Protein AF-A0A4U2XZI3-F1 (afdb_monomer_lite)

Secondary structure (DSSP, 8-state):
-HHHHHHHHEEE-SSPPPPHHHHHHHHHHHHHHTT-PPPPHHHHHHHHHHTT--TTTTTTT--EEE------

Structure (mmCIF, N/CA/C/O backbone):
data_AF-A0A4U2XZI3-F1
#
_entry.id   AF-A0A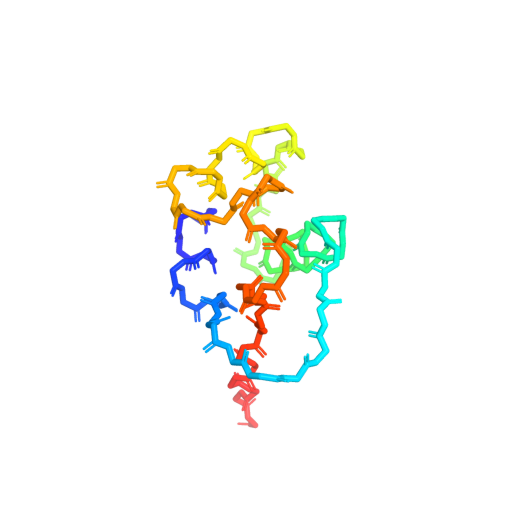4U2XZI3-F1
#
loop_
_atom_site.group_PDB
_atom_site.id
_atom_site.type_symbol
_atom_site.label_atom_id
_atom_site.label_alt_id
_atom_site.label_comp_id
_atom_site.label_asym_id
_atom_site.label_entity_id
_atom_site.label_seq_id
_atom_site.pdbx_PDB_ins_code
_atom_site.Cartn_x
_atom_site.Cartn_y
_atom_site.Cartn_z
_atom_site.occupancy
_atom_site.B_iso_or_equiv
_atom_site.auth_seq_id
_atom_site.auth_comp_id
_atom_site.auth_asym_id
_atom_site.auth_atom_id
_atom_site.pdbx_PDB_model_num
ATOM 1 N N . MET A 1 1 ? 1.725 -4.933 10.494 1.00 77.94 1 MET A N 1
ATOM 2 C CA . MET A 1 1 ? 0.675 -4.377 9.611 1.00 77.94 1 MET A CA 1
ATOM 3 C C . MET A 1 1 ? 1.178 -3.948 8.242 1.00 77.94 1 MET A C 1
ATOM 5 O O . MET A 1 1 ? 0.734 -4.528 7.263 1.00 77.94 1 MET A O 1
ATOM 9 N N . VAL A 1 2 ? 2.115 -2.998 8.117 1.00 79.56 2 VAL A N 1
ATOM 10 C CA . VAL A 1 2 ? 2.565 -2.560 6.777 1.00 79.56 2 VAL A CA 1
ATOM 11 C C . VAL A 1 2 ? 3.232 -3.669 5.958 1.00 79.56 2 VAL A C 1
ATOM 13 O O . VAL A 1 2 ? 2.951 -3.807 4.774 1.00 79.56 2 VAL A O 1
ATOM 16 N N . ASP A 1 3 ? 4.067 -4.499 6.591 1.00 82.25 3 ASP A N 1
ATOM 17 C CA . ASP A 1 3 ? 4.704 -5.646 5.937 1.00 82.25 3 ASP A CA 1
ATOM 18 C C . ASP A 1 3 ? 3.669 -6.693 5.493 1.00 82.25 3 ASP A C 1
ATOM 20 O O . ASP A 1 3 ? 3.805 -7.269 4.418 1.00 82.25 3 ASP A O 1
ATOM 24 N N . GLU A 1 4 ? 2.618 -6.907 6.290 1.00 82.44 4 GLU A N 1
ATOM 25 C CA . GLU A 1 4 ? 1.523 -7.834 5.976 1.00 82.44 4 GLU A CA 1
ATOM 26 C C . GLU A 1 4 ? 0.689 -7.326 4.801 1.00 82.44 4 GLU A C 1
ATOM 28 O O . GLU A 1 4 ? 0.441 -8.061 3.850 1.00 82.44 4 GLU A O 1
ATOM 33 N N . PHE A 1 5 ? 0.339 -6.040 4.818 1.00 83.12 5 PHE A N 1
ATOM 34 C CA . PHE A 1 5 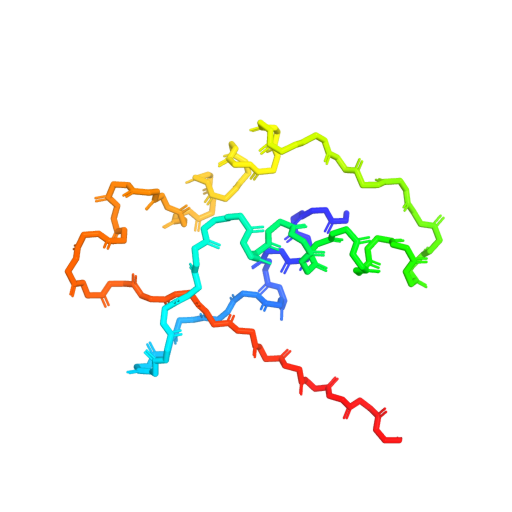? -0.342 -5.389 3.710 1.00 83.12 5 PHE A CA 1
ATOM 35 C C . PHE A 1 5 ? 0.476 -5.491 2.417 1.00 83.12 5 PHE A C 1
ATOM 37 O O . PHE A 1 5 ? -0.050 -5.881 1.379 1.00 83.12 5 PHE A O 1
ATOM 44 N N . ILE A 1 6 ? 1.778 -5.197 2.473 1.00 79.81 6 ILE A N 1
ATOM 45 C CA . ILE A 1 6 ? 2.644 -5.264 1.292 1.00 79.81 6 ILE A CA 1
ATOM 46 C C . ILE A 1 6 ? 2.795 -6.707 0.787 1.00 79.81 6 ILE A C 1
ATOM 48 O O . ILE A 1 6 ? 2.786 -6.922 -0.417 1.00 79.81 6 ILE A O 1
ATOM 52 N N . ARG A 1 7 ? 2.908 -7.707 1.666 1.00 78.81 7 ARG A N 1
ATOM 53 C CA . ARG A 1 7 ? 3.062 -9.111 1.245 1.00 78.81 7 ARG A CA 1
ATOM 54 C C . ARG A 1 7 ? 1.770 -9.733 0.718 1.00 78.81 7 ARG A C 1
ATOM 56 O O . ARG A 1 7 ? 1.818 -10.457 -0.268 1.00 78.81 7 ARG A O 1
ATOM 63 N N . ASN A 1 8 ? 0.645 -9.473 1.379 1.00 79.50 8 ASN A N 1
ATOM 64 C CA . ASN A 1 8 ? -0.607 -10.189 1.124 1.00 79.50 8 ASN A CA 1
ATOM 65 C C . ASN A 1 8 ? -1.545 -9.438 0.185 1.00 79.50 8 ASN A C 1
ATOM 67 O O . ASN A 1 8 ? -2.388 -10.056 -0.458 1.00 79.50 8 ASN A O 1
ATOM 71 N N . LYS A 1 9 ? -1.446 -8.106 0.138 1.00 72.12 9 LYS A N 1
ATOM 72 C CA . LYS A 1 9 ? -2.362 -7.269 -0.642 1.00 72.12 9 LYS A CA 1
ATOM 73 C C . LYS A 1 9 ? -1.705 -6.655 -1.865 1.00 72.12 9 LYS A C 1
ATOM 75 O O . LYS A 1 9 ? -2.443 -6.162 -2.702 1.00 72.12 9 LYS A O 1
ATOM 80 N N . ILE A 1 10 ? -0.376 -6.694 -2.008 1.00 72.62 10 ILE A N 1
ATOM 81 C CA . ILE A 1 10 ? 0.305 -6.217 -3.216 1.00 72.62 10 ILE A CA 1
ATOM 82 C C . ILE A 1 10 ? 0.774 -7.404 -4.066 1.00 72.62 10 ILE A C 1
ATOM 84 O O . ILE A 1 10 ? 1.718 -8.106 -3.716 1.00 72.62 10 ILE A O 1
ATOM 88 N N . VAL A 1 11 ? 0.143 -7.590 -5.222 1.00 68.25 11 VAL A N 1
ATOM 89 C CA . VAL A 1 11 ? 0.468 -8.615 -6.225 1.00 68.25 11 VAL A CA 1
ATOM 90 C C . VAL A 1 11 ? 1.102 -7.953 -7.450 1.00 68.25 11 VAL A C 1
ATOM 92 O O . VAL A 1 11 ? 0.883 -6.772 -7.695 1.00 68.25 11 VAL A O 1
ATOM 95 N N . LYS A 1 12 ? 1.905 -8.681 -8.232 1.00 64.69 12 LYS A N 1
ATOM 96 C CA . LYS A 1 12 ? 2.400 -8.242 -9.550 1.00 64.69 12 LYS A CA 1
ATOM 97 C C . LYS A 1 12 ? 1.567 -8.930 -10.646 1.00 64.69 12 LYS A C 1
ATOM 99 O O . LYS A 1 12 ? 1.502 -10.148 -10.684 1.00 64.69 12 LYS A O 1
ATOM 104 N N . SER A 1 13 ? 0.910 -8.166 -11.511 1.00 56.91 13 SER A N 1
ATOM 105 C CA . SER A 1 13 ? -0.039 -8.595 -12.562 1.00 56.91 13 SER A CA 1
ATOM 106 C C . SER A 1 13 ? 0.168 -7.735 -13.843 1.00 56.91 13 SER A C 1
ATOM 108 O O . SER A 1 13 ? 1.073 -6.894 -13.862 1.00 56.91 13 SER A O 1
ATOM 110 N N . PRO A 1 14 ? -0.585 -7.894 -14.947 1.00 48.44 14 PRO A N 1
ATOM 111 C CA . PRO A 1 14 ? -0.430 -7.064 -16.157 1.00 48.44 14 PRO A CA 1
ATOM 112 C C . PRO A 1 14 ? -1.520 -5.991 -16.444 1.00 48.44 14 PRO A C 1
ATOM 114 O O . PRO A 1 14 ? -1.474 -5.367 -17.501 1.00 48.44 14 PRO A O 1
ATOM 117 N N . GLY A 1 15 ? -2.457 -5.696 -15.533 1.00 53.75 15 GLY A N 1
ATOM 118 C CA . GLY A 1 15 ? -3.449 -4.600 -15.660 1.00 53.75 15 GLY A CA 1
ATOM 119 C C . GLY A 1 15 ? -3.017 -3.159 -15.262 1.00 53.75 15 GLY A C 1
ATOM 120 O O . GLY A 1 15 ? -1.919 -2.695 -15.582 1.00 53.75 15 GLY A O 1
ATOM 121 N N . ALA A 1 16 ? -3.933 -2.437 -14.591 1.00 52.53 16 ALA A N 1
ATOM 122 C CA . ALA A 1 16 ? -3.817 -1.019 -14.219 1.00 52.53 16 ALA A CA 1
ATOM 123 C C . ALA A 1 16 ? -2.762 -0.749 -13.129 1.00 52.53 16 ALA A C 1
ATOM 125 O O . ALA A 1 16 ? -2.736 -1.398 -12.085 1.00 52.53 16 ALA A O 1
ATOM 126 N N . VAL A 1 17 ? -1.907 0.246 -13.378 1.00 63.12 17 VAL A N 1
ATOM 127 C CA . VAL A 1 17 ? -0.829 0.665 -12.474 1.00 63.12 17 VAL A CA 1
ATOM 128 C C . VAL A 1 17 ? -1.376 1.637 -11.445 1.00 63.12 17 VAL A C 1
ATOM 130 O O . VAL A 1 17 ? -1.876 2.695 -11.815 1.00 63.12 17 VAL A O 1
ATOM 133 N N . LEU A 1 18 ? -1.234 1.305 -10.163 1.00 68.81 18 LEU A N 1
ATOM 134 C CA . LEU A 1 18 ? -1.548 2.236 -9.086 1.00 68.81 18 LEU A CA 1
ATOM 135 C C . LEU A 1 18 ? -0.314 3.037 -8.696 1.00 68.81 18 LEU A C 1
ATOM 137 O O . LEU A 1 18 ? 0.781 2.502 -8.496 1.00 68.81 18 LEU A O 1
ATOM 141 N N . SER A 1 19 ? -0.515 4.334 -8.534 1.00 73.12 19 SER A N 1
ATOM 142 C CA . SER A 1 19 ? 0.496 5.235 -8.004 1.00 73.12 19 SER A CA 1
ATOM 143 C C . SER A 1 19 ? 0.763 4.913 -6.536 1.00 73.12 19 SER A C 1
ATOM 145 O O . SER A 1 19 ? -0.149 4.556 -5.794 1.00 73.12 19 SER A O 1
ATOM 147 N N . GLN A 1 20 ? 1.985 5.154 -6.056 1.00 74.06 20 GLN A N 1
ATOM 148 C CA . GLN A 1 20 ? 2.335 4.978 -4.637 1.00 74.06 20 GLN A CA 1
ATOM 149 C C . GLN A 1 20 ? 1.354 5.691 -3.683 1.00 74.06 20 GLN A C 1
ATOM 151 O O . GLN A 1 20 ? 1.114 5.227 -2.570 1.00 74.06 20 GLN A O 1
ATOM 156 N N . ASN A 1 21 ? 0.768 6.812 -4.117 1.00 79.50 21 ASN A N 1
ATOM 157 C CA . ASN A 1 21 ? -0.250 7.521 -3.349 1.00 79.50 21 ASN A CA 1
ATOM 158 C C . ASN A 1 21 ? -1.546 6.708 -3.199 1.00 79.50 21 ASN A C 1
ATOM 160 O O . ASN A 1 21 ? -2.070 6.605 -2.099 1.00 79.50 21 ASN A O 1
ATOM 164 N N . GLU A 1 22 ? -2.024 6.080 -4.272 1.00 79.31 22 GLU A N 1
ATOM 165 C CA . GLU A 1 22 ? -3.228 5.242 -4.253 1.00 79.31 22 GLU A CA 1
ATOM 166 C C . GLU A 1 22 ? -3.025 3.989 -3.397 1.00 79.31 22 GLU A C 1
ATOM 168 O O . GLU A 1 22 ? -3.899 3.608 -2.619 1.00 79.31 22 GLU A O 1
ATOM 173 N N . VAL A 1 23 ? -1.837 3.383 -3.485 1.00 80.69 23 VAL A N 1
ATOM 174 C CA . VAL A 1 23 ? -1.433 2.257 -2.632 1.00 80.69 23 VAL A CA 1
ATOM 175 C C . VAL A 1 23 ? -1.462 2.676 -1.152 1.00 80.69 23 VAL A C 1
ATOM 177 O O . VAL A 1 23 ? -1.965 1.935 -0.309 1.00 80.69 23 VAL A O 1
ATOM 180 N N . TYR A 1 24 ? -0.979 3.881 -0.831 1.00 85.62 24 TYR A N 1
ATOM 181 C CA . TYR A 1 24 ? -0.984 4.402 0.537 1.00 85.62 24 TYR A CA 1
ATOM 182 C C . TYR A 1 24 ? -2.395 4.713 1.059 1.00 85.62 24 TYR A C 1
ATOM 184 O O . TYR A 1 24 ? -2.703 4.406 2.209 1.00 85.62 24 TYR A O 1
ATOM 192 N N . GLU A 1 25 ? -3.282 5.266 0.230 1.00 86.00 25 GLU A N 1
ATOM 193 C CA . GLU A 1 25 ? -4.690 5.456 0.605 1.00 86.00 25 GLU A CA 1
ATOM 194 C C . GLU A 1 25 ? -5.371 4.120 0.938 1.00 86.00 25 GLU A C 1
ATOM 196 O O . GLU A 1 25 ? -6.093 4.023 1.932 1.00 86.00 25 GLU A O 1
ATOM 201 N N . LYS A 1 26 ? -5.090 3.065 0.164 1.00 83.56 26 LYS A N 1
ATOM 202 C CA . LYS A 1 26 ? -5.585 1.709 0.450 1.00 83.56 26 LYS A CA 1
ATOM 203 C C . LYS A 1 26 ? -5.006 1.139 1.744 1.00 83.56 26 LYS A C 1
ATOM 205 O O . LYS A 1 26 ? -5.746 0.543 2.520 1.00 83.56 26 LYS A O 1
ATOM 210 N N . TYR A 1 27 ? -3.722 1.374 2.013 1.00 86.81 27 TYR A N 1
ATOM 211 C CA . TYR A 1 27 ? -3.093 0.979 3.275 1.00 86.81 27 TYR A CA 1
ATOM 212 C C . TYR A 1 27 ? -3.768 1.637 4.482 1.00 86.81 27 TYR A C 1
ATOM 214 O O . TYR A 1 27 ? -4.061 0.962 5.465 1.00 86.81 27 TYR A O 1
ATOM 222 N N . LYS A 1 28 ? -4.087 2.936 4.397 1.00 89.31 28 LYS A N 1
ATOM 223 C CA . LYS A 1 28 ? -4.809 3.633 5.472 1.00 89.31 28 LYS A CA 1
ATOM 224 C C . LYS A 1 28 ? -6.174 3.010 5.751 1.00 89.31 28 LYS A C 1
ATOM 226 O O . LYS A 1 28 ? -6.529 2.863 6.917 1.00 89.31 28 LYS A O 1
ATOM 231 N N . LYS A 1 29 ? -6.920 2.638 4.704 1.00 87.88 29 LYS A N 1
ATOM 232 C CA . LYS A 1 29 ? -8.212 1.951 4.856 1.00 87.88 29 LYS A CA 1
ATOM 233 C C . LYS A 1 29 ? -8.045 0.602 5.550 1.00 87.88 29 LYS A C 1
ATOM 235 O O . LYS A 1 29 ? -8.711 0.375 6.548 1.00 87.88 29 LYS A O 1
ATOM 240 N N . PHE A 1 30 ? -7.081 -0.204 5.109 1.00 86.38 30 PHE A N 1
ATOM 241 C CA . PHE A 1 30 ? -6.778 -1.492 5.734 1.00 86.38 30 PHE A CA 1
ATOM 242 C C . PHE A 1 30 ? -6.411 -1.350 7.218 1.00 86.38 30 PHE A C 1
ATOM 244 O O . PHE A 1 30 ? -6.921 -2.086 8.053 1.00 86.38 30 PHE A O 1
ATOM 251 N N . CYS A 1 31 ? -5.572 -0.372 7.572 1.00 87.56 31 CYS A N 1
ATOM 252 C CA . CYS A 1 31 ? -5.274 -0.081 8.975 1.00 87.56 31 CYS A CA 1
ATOM 253 C C . CYS A 1 31 ? -6.536 0.302 9.758 1.00 87.56 31 CYS A C 1
ATOM 255 O O . CYS A 1 31 ? -6.746 -0.211 10.849 1.00 87.56 31 CYS A O 1
ATOM 257 N N . CYS A 1 32 ? -7.401 1.142 9.186 1.00 87.69 32 CYS A N 1
ATOM 258 C CA . CYS A 1 32 ? -8.658 1.534 9.820 1.00 87.69 32 CYS A CA 1
ATOM 259 C C . CYS A 1 32 ? -9.597 0.336 10.055 1.00 87.69 32 CYS A C 1
ATOM 261 O O . CYS A 1 32 ? -10.188 0.236 11.127 1.00 87.69 32 CYS A O 1
ATOM 263 N N . GLU A 1 33 ? -9.709 -0.580 9.087 1.00 86.94 33 GLU A N 1
ATOM 264 C CA . GLU A 1 33 ? -10.514 -1.809 9.197 1.00 86.94 33 GLU A CA 1
ATOM 265 C C . GLU A 1 33 ? -9.964 -2.765 10.262 1.00 86.94 33 GLU A C 1
ATOM 267 O O . GLU A 1 33 ? -10.728 -3.408 10.973 1.00 86.94 33 GLU A O 1
ATOM 272 N N . GLN A 1 34 ? -8.641 -2.807 10.419 1.00 82.94 34 GLN A N 1
ATOM 273 C CA . GLN A 1 34 ? -7.957 -3.601 11.443 1.00 82.94 34 GLN A CA 1
ATOM 274 C C . GLN A 1 34 ? -7.886 -2.896 12.810 1.00 82.94 34 GLN A C 1
ATOM 276 O O . GLN A 1 34 ? -7.252 -3.408 13.725 1.00 82.94 34 GLN A O 1
ATOM 281 N N . ASN A 1 35 ? -8.523 -1.727 12.961 1.00 88.12 35 ASN A N 1
ATOM 282 C CA . ASN A 1 35 ? -8.468 -0.882 14.162 1.00 88.12 35 ASN A CA 1
ATOM 283 C C . ASN A 1 35 ? -7.041 -0.449 14.569 1.00 88.12 35 ASN A C 1
ATOM 285 O O . ASN A 1 35 ? -6.758 -0.161 15.728 1.00 88.12 35 ASN A O 1
ATOM 289 N N . GLU A 1 36 ? -6.145 -0.357 13.591 1.00 85.50 36 GLU A N 1
ATOM 290 C CA . GLU A 1 36 ? -4.726 -0.058 13.755 1.00 85.50 36 GLU A CA 1
ATOM 291 C C . GLU A 1 36 ? -4.381 1.336 13.211 1.00 85.50 36 GLU A C 1
ATOM 293 O O . GLU A 1 36 ? -5.003 1.861 12.279 1.00 85.50 36 GLU A O 1
ATOM 298 N N . LYS A 1 37 ? -3.331 1.959 13.757 1.00 87.50 37 LYS A N 1
ATOM 299 C CA . LYS A 1 37 ? -2.873 3.268 13.279 1.00 87.50 37 LYS A CA 1
ATOM 300 C C . LYS A 1 37 ? -2.004 3.111 12.033 1.00 87.50 37 LYS A C 1
ATOM 302 O O . LYS A 1 37 ? -0.991 2.418 12.043 1.00 87.50 37 LYS A O 1
ATOM 307 N N . ALA A 1 38 ? -2.364 3.817 10.962 1.00 87.56 38 ALA A N 1
ATOM 308 C CA . ALA A 1 38 ? -1.557 3.829 9.750 1.00 87.56 38 ALA A CA 1
ATOM 309 C C . ALA A 1 38 ? -0.207 4.533 9.967 1.00 87.56 38 ALA A C 1
ATOM 311 O O . ALA A 1 38 ? -0.127 5.642 10.499 1.00 87.56 38 ALA A O 1
ATOM 312 N N . GLU A 1 39 ? 0.849 3.894 9.472 1.00 89.31 39 GLU A N 1
ATOM 313 C CA . GLU A 1 39 ? 2.199 4.458 9.409 1.00 89.31 39 GLU A CA 1
ATOM 314 C C . GLU A 1 39 ? 2.278 5.663 8.464 1.00 89.31 39 GLU A C 1
ATOM 316 O O . GLU A 1 39 ? 1.475 5.820 7.538 1.00 89.31 39 GLU A O 1
ATOM 321 N N . THR A 1 40 ? 3.294 6.510 8.648 1.00 89.38 40 THR A N 1
ATOM 322 C CA . THR A 1 40 ? 3.503 7.668 7.763 1.00 89.38 40 THR A CA 1
ATOM 323 C C . THR A 1 40 ? 3.814 7.238 6.327 1.00 89.38 40 THR A C 1
ATOM 325 O O . THR A 1 40 ? 4.469 6.223 6.082 1.00 89.38 40 THR A O 1
ATOM 328 N N . LYS A 1 41 ? 3.412 8.059 5.350 1.00 84.56 41 LYS A N 1
ATOM 329 C CA . LYS A 1 41 ? 3.655 7.808 3.918 1.00 84.56 41 LYS A CA 1
ATOM 330 C C . LYS A 1 41 ? 5.135 7.586 3.583 1.00 84.56 41 LYS A C 1
ATOM 332 O O . LYS A 1 41 ? 5.460 6.770 2.723 1.00 84.56 41 LYS A O 1
ATOM 337 N N . ILE A 1 42 ? 6.034 8.295 4.269 1.00 86.38 42 ILE A N 1
ATOM 338 C CA . ILE A 1 42 ? 7.486 8.149 4.097 1.00 86.38 42 ILE A CA 1
ATOM 339 C C . ILE A 1 42 ? 7.928 6.749 4.534 1.00 86.38 42 ILE A C 1
ATOM 341 O O . ILE A 1 42 ? 8.658 6.073 3.808 1.00 86.38 42 ILE A O 1
ATOM 345 N N . TRP A 1 43 ? 7.465 6.299 5.700 1.00 87.44 43 TRP A N 1
ATOM 346 C CA . TRP A 1 43 ? 7.813 4.989 6.243 1.00 87.44 43 TRP A CA 1
ATOM 347 C C . TRP A 1 43 ? 7.222 3.852 5.404 1.00 87.44 43 TRP A C 1
ATOM 349 O O . TRP A 1 43 ? 7.927 2.909 5.047 1.00 87.44 43 TRP A O 1
ATOM 359 N N . PHE A 1 44 ? 5.969 4.013 4.974 1.00 86.75 44 PHE A N 1
ATOM 360 C CA . PHE A 1 44 ? 5.311 3.135 4.010 1.00 86.75 44 PHE A CA 1
ATOM 361 C C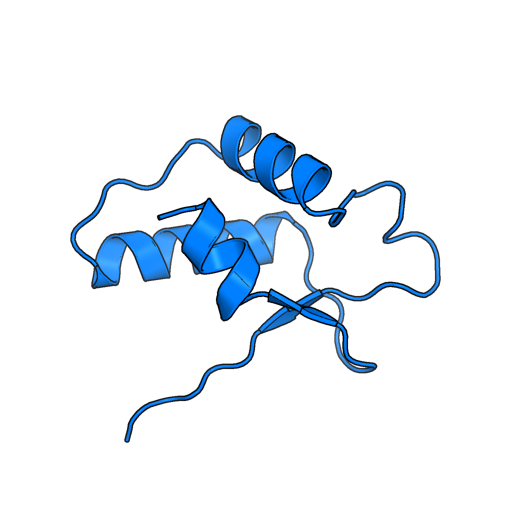 . PHE A 1 44 ? 6.116 3.003 2.710 1.00 86.75 44 PHE A C 1
ATOM 363 O O . PHE A 1 44 ? 6.413 1.898 2.264 1.00 86.75 44 PHE A O 1
ATOM 370 N N . GLY A 1 45 ? 6.552 4.127 2.133 1.00 83.38 45 GLY A N 1
ATOM 371 C CA . GLY A 1 45 ? 7.380 4.131 0.927 1.00 83.38 45 GLY A CA 1
ATOM 372 C C . GLY A 1 45 ? 8.735 3.446 1.112 1.00 83.38 45 GLY A C 1
ATOM 373 O O . GLY A 1 45 ? 9.197 2.739 0.217 1.00 83.38 45 GLY A O 1
ATOM 374 N N . ARG A 1 46 ? 9.377 3.606 2.276 1.00 86.25 46 ARG A N 1
ATOM 375 C CA . ARG A 1 46 ? 10.609 2.868 2.608 1.00 86.25 46 ARG A CA 1
ATOM 376 C C . ARG A 1 46 ? 10.357 1.366 2.657 1.00 86.25 46 ARG A C 1
ATOM 378 O O . ARG A 1 46 ? 11.125 0.611 2.072 1.00 86.25 46 ARG A O 1
ATOM 385 N N . LYS A 1 47 ? 9.261 0.940 3.287 1.00 86.25 47 LYS A N 1
ATOM 386 C CA . LYS A 1 47 ? 8.862 -0.469 3.342 1.00 86.25 47 LYS A CA 1
ATOM 387 C C . LYS A 1 47 ? 8.579 -1.028 1.955 1.00 86.25 47 LYS A C 1
ATOM 389 O O . LYS A 1 47 ? 9.157 -2.046 1.604 1.00 86.25 47 LYS A O 1
ATOM 394 N N . MET A 1 48 ? 7.812 -0.326 1.126 1.00 81.00 48 MET A N 1
ATOM 395 C CA . MET A 1 48 ? 7.601 -0.716 -0.271 1.00 81.00 48 MET A CA 1
ATOM 396 C C . MET A 1 48 ? 8.923 -0.937 -1.018 1.00 81.00 48 MET A C 1
ATOM 398 O O . MET A 1 48 ? 9.085 -1.972 -1.655 1.00 81.00 48 MET A O 1
ATOM 402 N N . ASN A 1 49 ? 9.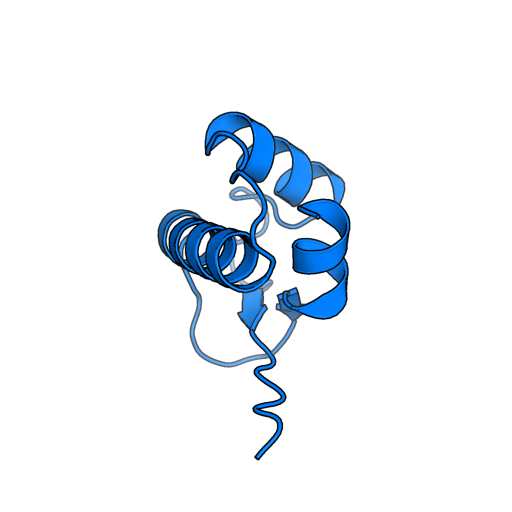898 -0.029 -0.877 1.00 81.38 49 ASN A N 1
ATOM 403 C CA . ASN A 1 49 ? 11.226 -0.208 -1.474 1.00 81.38 49 ASN A CA 1
ATOM 404 C C . ASN A 1 49 ? 11.954 -1.460 -0.950 1.00 81.38 49 ASN A C 1
ATOM 406 O O . ASN A 1 49 ? 12.546 -2.175 -1.751 1.00 81.38 49 ASN A O 1
ATOM 410 N N . ILE A 1 50 ? 11.894 -1.746 0.357 1.00 83.88 50 ILE A N 1
ATOM 411 C CA . ILE A 1 50 ? 12.482 -2.966 0.952 1.00 83.88 50 ILE A CA 1
ATOM 412 C C . ILE A 1 50 ? 11.879 -4.230 0.321 1.00 83.88 50 ILE A C 1
ATOM 414 O O . ILE A 1 50 ? 12.593 -5.196 0.075 1.00 83.88 50 ILE A O 1
ATOM 418 N N . PHE A 1 51 ? 10.584 -4.207 0.008 1.00 77.50 51 PHE A N 1
ATOM 419 C CA . PHE A 1 51 ? 9.881 -5.300 -0.668 1.00 77.50 51 PHE A CA 1
ATOM 420 C C . PHE A 1 51 ? 10.045 -5.310 -2.199 1.00 77.50 51 PHE A C 1
ATOM 422 O O . PHE A 1 51 ? 9.414 -6.116 -2.877 1.00 77.50 51 PHE A O 1
ATOM 429 N N . GLY A 1 52 ? 10.883 -4.434 -2.763 1.00 74.81 52 GLY A N 1
ATOM 430 C CA . GLY A 1 52 ? 11.121 -4.361 -4.208 1.00 74.81 52 GLY A CA 1
ATOM 431 C C . GLY A 1 52 ? 10.050 -3.593 -4.990 1.00 74.81 52 GLY A C 1
ATOM 432 O O . GLY A 1 52 ? 10.043 -3.611 -6.215 1.00 74.81 52 GLY A O 1
ATOM 433 N N . PHE A 1 53 ? 9.156 -2.878 -4.309 1.00 72.94 53 PHE A N 1
ATOM 434 C CA . PHE A 1 53 ? 8.161 -1.991 -4.911 1.00 72.94 53 PHE A CA 1
ATOM 435 C C . PHE A 1 53 ? 8.700 -0.553 -4.950 1.00 72.94 53 PHE A C 1
ATOM 437 O O . PHE A 1 53 ? 8.212 0.341 -4.257 1.00 72.94 53 PHE A O 1
ATOM 444 N N . SER A 1 54 ? 9.777 -0.338 -5.711 1.00 64.31 54 SER A N 1
ATOM 445 C CA . SER A 1 54 ? 10.417 0.976 -5.833 1.00 64.31 54 SER A CA 1
ATOM 446 C C . SER A 1 54 ? 9.805 1.819 -6.944 1.00 64.31 54 SER A C 1
ATOM 448 O O . SER A 1 54 ? 9.630 1.345 -8.063 1.00 64.31 54 SER A O 1
ATOM 450 N N . SER A 1 55 ? 9.624 3.118 -6.693 1.00 57.19 55 SER A N 1
ATOM 451 C CA . SER A 1 55 ? 9.277 4.115 -7.716 1.00 57.19 55 SER A CA 1
ATOM 452 C C . SER A 1 55 ? 10.263 4.169 -8.893 1.00 57.19 55 SER A C 1
ATOM 454 O O . SER A 1 55 ? 9.883 4.623 -9.969 1.00 57.19 55 SER A O 1
ATOM 456 N N . LYS A 1 56 ? 11.499 3.666 -8.733 1.00 46.94 56 LYS A N 1
ATOM 457 C CA . LYS A 1 56 ? 12.489 3.548 -9.821 1.00 46.94 56 LYS A CA 1
ATOM 458 C C . LYS A 1 56 ? 12.349 2.269 -10.667 1.00 46.94 56 LYS A C 1
ATOM 460 O O . LYS A 1 56 ? 12.791 2.277 -11.810 1.00 46.94 56 LYS A O 1
ATOM 465 N N . GLN A 1 57 ? 11.718 1.207 -10.151 1.00 44.84 57 GLN A N 1
ATOM 466 C CA . GLN A 1 57 ? 11.439 -0.051 -10.877 1.00 44.84 57 GLN A CA 1
ATOM 467 C C . GLN A 1 57 ? 9.984 -0.193 -11.349 1.00 44.84 57 GLN A C 1
ATOM 469 O O . GLN A 1 57 ? 9.700 -1.029 -12.197 1.00 44.84 57 GLN A O 1
ATOM 474 N N . ILE A 1 58 ? 9.100 0.741 -10.982 1.00 47.50 58 ILE A N 1
ATOM 475 C CA . ILE A 1 58 ? 7.865 1.026 -11.746 1.00 47.50 58 ILE A CA 1
ATOM 476 C C . ILE A 1 58 ? 8.215 1.660 -13.123 1.00 47.50 58 ILE A C 1
ATOM 478 O O . ILE A 1 58 ? 7.362 2.122 -13.876 1.00 47.50 58 ILE A O 1
ATOM 482 N N . SER A 1 59 ? 9.499 1.684 -13.498 1.00 40.62 59 SER A N 1
ATOM 483 C CA . SER A 1 59 ? 9.954 2.042 -14.832 1.00 40.62 59 SER A CA 1
ATOM 484 C C . SER A 1 59 ? 9.833 0.830 -15.761 1.00 40.62 59 SER A C 1
ATOM 486 O O . SER A 1 59 ? 10.656 -0.082 -15.784 1.00 40.62 59 SER A O 1
ATOM 488 N N . LYS A 1 60 ? 8.755 0.884 -16.541 1.00 40.72 60 LYS A N 1
ATOM 489 C CA . LYS A 1 60 ? 8.408 0.133 -17.755 1.00 40.72 60 LYS A CA 1
ATOM 490 C C . LYS A 1 60 ? 7.681 -1.206 -17.663 1.00 40.72 60 LYS A C 1
ATOM 492 O O . LYS A 1 60 ? 6.799 -1.351 -18.496 1.00 40.72 60 LYS A O 1
ATOM 497 N N . ASN A 1 61 ? 7.915 -2.120 -16.715 1.00 40.50 61 ASN A N 1
ATOM 498 C CA . ASN A 1 61 ? 7.203 -3.420 -16.755 1.00 40.50 61 ASN A CA 1
ATOM 499 C C . ASN A 1 61 ? 6.804 -4.054 -15.409 1.00 40.50 61 ASN A C 1
ATOM 501 O O . ASN A 1 61 ? 6.093 -5.056 -15.424 1.00 40.50 61 ASN A O 1
ATOM 505 N N . GLU A 1 62 ? 7.177 -3.493 -14.256 1.00 41.03 62 GLU A N 1
ATOM 506 C CA . GLU A 1 62 ? 6.714 -4.005 -12.959 1.00 41.03 62 GLU A CA 1
ATOM 507 C C . GLU A 1 62 ? 5.562 -3.158 -12.430 1.00 41.03 62 GLU A C 1
ATOM 509 O O . GLU A 1 62 ? 5.690 -1.962 -12.166 1.00 41.03 62 GLU A O 1
ATOM 514 N N . ARG A 1 63 ? 4.396 -3.789 -12.325 1.00 52.72 63 ARG A N 1
ATOM 515 C CA . ARG A 1 63 ? 3.137 -3.138 -11.981 1.00 52.72 63 ARG A CA 1
ATOM 516 C C . ARG A 1 63 ? 2.626 -3.733 -10.657 1.00 52.72 63 ARG A C 1
ATOM 518 O O . ARG A 1 63 ? 2.776 -4.930 -10.418 1.00 52.72 63 ARG A O 1
ATOM 525 N N . ILE A 1 64 ? 2.085 -2.887 -9.783 1.00 48.75 64 ILE A N 1
ATOM 526 C CA . ILE A 1 64 ? 1.607 -3.209 -8.424 1.00 48.75 64 ILE A CA 1
ATOM 527 C C . ILE A 1 64 ? 0.080 -3.318 -8.464 1.00 48.75 64 ILE A C 1
ATOM 529 O O . ILE A 1 64 ? -0.584 -2.390 -8.920 1.00 48.75 64 ILE A O 1
ATOM 533 N N . TYR A 1 65 ? -0.467 -4.423 -7.964 1.00 56.25 65 TYR A N 1
ATOM 534 C CA . TYR A 1 65 ? -1.887 -4.787 -8.009 1.00 56.25 65 TYR A CA 1
ATOM 535 C C . TYR A 1 65 ? -2.399 -5.110 -6.629 1.00 56.25 65 TYR A C 1
ATOM 537 O O . TYR A 1 65 ? -1.632 -5.524 -5.772 1.00 56.25 65 TYR A O 1
ATOM 545 N N . PHE A 1 66 ? -3.706 -4.964 -6.444 1.00 53.94 66 PHE A N 1
ATOM 546 C CA . PHE A 1 66 ? -4.376 -5.388 -5.228 1.00 53.94 66 PHE A CA 1
ATOM 547 C C . PHE A 1 66 ? -5.292 -6.559 -5.509 1.00 53.94 66 PHE A C 1
ATOM 549 O O . PHE A 1 66 ? -6.249 -6.398 -6.263 1.00 53.94 66 PHE A O 1
ATOM 556 N N . ASP A 1 67 ? -5.017 -7.693 -4.872 1.00 43.72 67 ASP A N 1
ATOM 557 C CA . ASP A 1 67 ? -5.976 -8.786 -4.786 1.00 43.72 67 ASP A CA 1
ATOM 558 C C . ASP A 1 67 ? -6.908 -8.495 -3.603 1.00 43.72 67 ASP A C 1
ATOM 560 O O . ASP A 1 67 ? -6.555 -8.631 -2.424 1.00 43.72 67 ASP A O 1
ATOM 564 N N . PHE A 1 68 ? -8.087 -7.967 -3.923 1.00 45.31 68 PHE A N 1
ATOM 565 C CA . PHE A 1 68 ? -9.212 -8.005 -3.005 1.00 45.31 68 PHE A CA 1
ATOM 566 C C . PHE A 1 68 ? -9.854 -9.381 -3.167 1.00 45.31 68 PHE A C 1
ATOM 568 O O . PHE A 1 68 ? -10.798 -9.540 -3.933 1.00 45.31 68 PHE A O 1
ATOM 575 N N . LEU A 1 69 ? -9.385 -10.366 -2.400 1.00 42.31 69 LEU A N 1
ATOM 576 C CA . LEU A 1 69 ? -10.318 -11.351 -1.862 1.00 42.31 69 LEU A CA 1
ATOM 577 C C . LEU A 1 69 ? -11.288 -10.566 -0.972 1.00 42.31 69 LEU A C 1
ATOM 579 O O . LEU A 1 69 ? -11.017 -10.316 0.204 1.00 42.31 69 LEU A O 1
ATOM 583 N N . VAL A 1 70 ? -12.352 -10.061 -1.599 1.00 39.88 70 VAL A N 1
ATOM 584 C CA . VAL A 1 70 ? -13.590 -9.697 -0.923 1.00 39.88 70 VAL A CA 1
ATOM 585 C C . VAL A 1 70 ? -14.100 -11.018 -0.364 1.00 39.88 70 VAL A C 1
ATOM 587 O O . VAL A 1 70 ? -14.455 -11.913 -1.126 1.00 39.88 70 VAL A O 1
ATOM 590 N N . ALA A 1 71 ? -14.002 -11.188 0.951 1.00 39.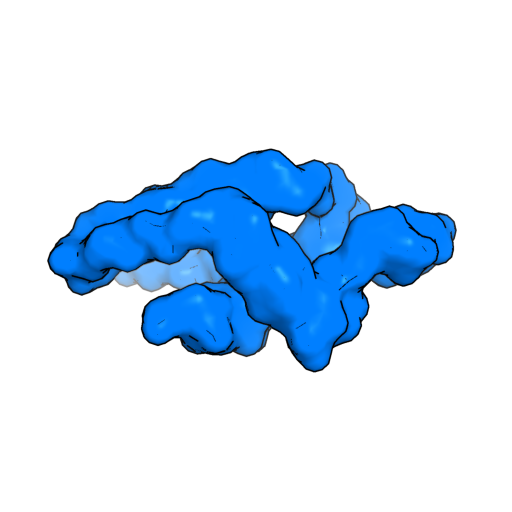69 71 ALA A N 1
ATOM 591 C CA . ALA A 1 71 ? -14.811 -12.191 1.6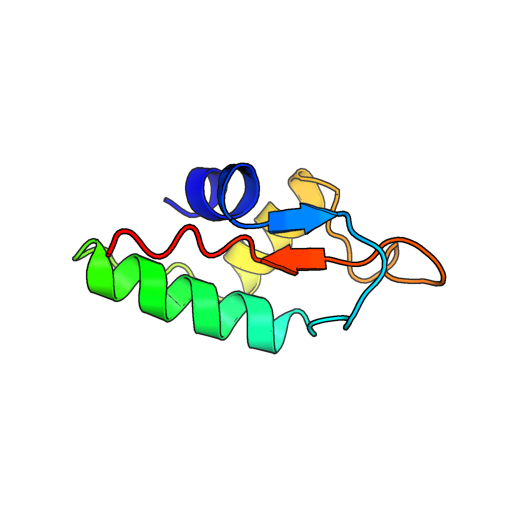16 1.00 39.69 71 ALA A CA 1
ATOM 592 C C . ALA A 1 71 ? -16.248 -11.658 1.556 1.00 39.69 71 ALA A C 1
ATOM 594 O O . ALA A 1 71 ? -16.530 -10.622 2.161 1.00 39.69 71 ALA A O 1
ATOM 595 N N . ASP A 1 72 ? -17.058 -12.294 0.712 1.00 35.62 72 ASP A N 1
ATOM 596 C CA . ASP A 1 72 ? -18.521 -12.178 0.696 1.00 35.62 72 ASP A CA 1
ATOM 597 C C . ASP A 1 72 ? -19.098 -12.699 2.024 1.00 35.62 72 ASP A C 1
ATOM 599 O O . ASP A 1 72 ? -18.542 -13.699 2.549 1.00 35.62 72 ASP A O 1
#

pLDDT: mean 70.61, std 17.2, range [35.62, 89.38]

Radius of gyration: 11.91 Å; chains: 1; bounding box: 31×20×32 Å

Foldseek 3Di:
DLLCCCVQFKDWDADDADDLVRSLVVQCVVCVVVVHHRDDSVVSQVSCVVVVNHPVVVPDGTGIGGDPPPPD

Sequence (72 aa):
MVDEFIRNKIVKSPGAVLSQNEVYEKYKKFCCEQNEKAETKIWFGRKMNIFGFSSKQISKNERIYFDFLVAD

Organism: NCBI:txid1130819